Protein AF-A0A4S4L105-F1 (afdb_monomer_lite)

Structure (mmCIF, N/CA/C/O backbone):
data_AF-A0A4S4L105-F1
#
_entry.id   AF-A0A4S4L105-F1
#
loop_
_atom_site.group_PDB
_atom_site.id
_atom_site.type_symbol
_atom_site.label_atom_id
_atom_site.label_alt_id
_atom_site.label_comp_id
_atom_site.label_asym_id
_atom_site.label_entity_id
_atom_site.label_seq_id
_atom_site.pdbx_PDB_ins_code
_atom_site.Cartn_x
_atom_site.Cartn_y
_atom_site.Cartn_z
_atom_site.occupancy
_atom_site.B_iso_or_equiv
_atom_site.auth_seq_id
_atom_site.auth_comp_id
_atom_site.auth_asym_id
_atom_site.auth_atom_id
_atom_site.pdbx_PDB_model_num
ATOM 1 N N . MET A 1 1 ? 52.104 0.522 42.956 1.00 37.75 1 MET A N 1
ATOM 2 C CA . MET A 1 1 ? 53.027 -0.631 42.955 1.00 37.75 1 MET A CA 1
ATOM 3 C C . MET A 1 1 ? 52.250 -1.851 42.496 1.00 37.75 1 MET A C 1
ATOM 5 O O . MET A 1 1 ? 51.261 -2.141 43.147 1.00 37.75 1 MET A O 1
ATOM 9 N N . ALA A 1 2 ? 52.723 -2.479 41.407 1.00 36.81 2 ALA A N 1
ATOM 10 C CA . ALA A 1 2 ? 52.457 -3.850 40.929 1.00 36.81 2 ALA A CA 1
ATOM 11 C C . ALA A 1 2 ? 50.988 -4.228 40.600 1.00 36.81 2 ALA A C 1
ATOM 13 O O . ALA A 1 2 ? 50.087 -3.948 41.369 1.00 36.81 2 ALA A O 1
ATOM 14 N N . SER A 1 3 ? 50.631 -4.897 39.500 1.00 37.09 3 SER A N 1
ATOM 15 C CA . SER A 1 3 ? 51.398 -5.583 38.450 1.00 37.09 3 SER A CA 1
ATOM 16 C C . SER A 1 3 ? 50.416 -6.124 37.390 1.00 37.09 3 SER A C 1
ATOM 18 O O . SER A 1 3 ? 49.418 -6.745 37.740 1.00 37.09 3 SER A O 1
ATOM 20 N N . SER A 1 4 ? 50.725 -5.939 36.105 1.00 41.12 4 SER A N 1
ATOM 21 C CA . SER A 1 4 ? 50.426 -6.904 35.018 1.00 41.12 4 SER A CA 1
ATOM 22 C C . SER A 1 4 ? 51.729 -7.692 34.732 1.00 41.12 4 SER A C 1
ATOM 24 O O . SER A 1 4 ? 52.723 -7.365 35.391 1.00 41.12 4 SER A O 1
ATOM 26 N N . PRO A 1 5 ? 51.859 -8.618 33.746 1.00 53.50 5 PRO A N 1
ATOM 27 C CA . PRO A 1 5 ? 50.916 -9.248 32.795 1.00 53.50 5 PRO A CA 1
ATOM 28 C C . PRO A 1 5 ? 51.135 -10.796 32.687 1.00 53.50 5 PRO A C 1
ATOM 30 O O . PRO A 1 5 ? 51.773 -11.349 33.576 1.00 53.50 5 PRO A O 1
ATOM 33 N N . GLN A 1 6 ? 50.671 -11.443 31.589 1.00 38.59 6 GLN A N 1
ATOM 34 C CA . GLN A 1 6 ? 50.995 -12.792 31.013 1.00 38.59 6 GLN A CA 1
ATOM 35 C C . GLN A 1 6 ? 49.765 -13.729 30.882 1.00 38.59 6 GLN A C 1
ATOM 37 O O . GLN A 1 6 ? 48.937 -13.745 31.778 1.00 38.59 6 GLN A O 1
ATOM 42 N N . THR A 1 7 ? 49.528 -14.563 29.854 1.00 38.88 7 THR A N 1
ATOM 43 C CA . THR A 1 7 ? 50.208 -14.910 28.587 1.00 38.88 7 THR A CA 1
ATOM 44 C C . THR A 1 7 ? 49.230 -15.718 27.698 1.00 38.88 7 THR A C 1
ATOM 46 O O . THR A 1 7 ? 48.293 -16.347 28.178 1.00 38.88 7 THR A O 1
ATOM 49 N N . SER A 1 8 ? 49.476 -15.671 26.388 1.00 37.59 8 SER A N 1
ATOM 50 C CA . SER A 1 8 ? 48.851 -16.361 25.247 1.00 37.59 8 SER A CA 1
ATOM 51 C C . SER A 1 8 ? 48.603 -17.878 25.349 1.00 37.59 8 SER A C 1
ATOM 53 O O . SER A 1 8 ? 49.459 -18.605 25.845 1.00 37.59 8 SER A O 1
ATOM 55 N N . SER A 1 9 ? 47.595 -18.383 24.623 1.00 39.94 9 SER A N 1
ATOM 56 C CA . SER A 1 9 ? 47.766 -19.610 23.825 1.00 39.94 9 SER A CA 1
ATOM 57 C C . SER A 1 9 ? 46.934 -19.576 22.535 1.00 39.94 9 SER A C 1
ATOM 59 O O . SER A 1 9 ? 45.822 -19.057 22.482 1.00 39.94 9 SER A O 1
ATOM 61 N N . ARG A 1 10 ? 47.579 -20.039 21.462 1.00 36.38 10 ARG A N 1
ATOM 62 C CA . ARG A 1 10 ? 47.181 -19.964 20.055 1.00 36.38 10 ARG A CA 1
ATOM 63 C C . ARG A 1 10 ? 46.236 -21.117 19.715 1.00 36.38 10 ARG A C 1
ATOM 65 O O . ARG A 1 10 ? 46.587 -22.260 19.987 1.00 36.38 10 ARG A O 1
ATOM 72 N N . PHE A 1 11 ? 45.142 -20.850 19.004 1.00 36.66 11 PHE A N 1
ATOM 73 C CA . PHE A 1 11 ? 44.472 -21.885 18.214 1.00 36.66 11 PHE A CA 1
ATOM 74 C C . PHE A 1 11 ? 45.042 -21.877 16.793 1.00 36.66 11 PHE A C 1
ATOM 76 O O . PHE A 1 11 ? 44.723 -21.033 15.960 1.00 36.66 11 PHE A O 1
ATOM 83 N N . SER A 1 12 ? 45.961 -22.813 16.571 1.00 40.62 12 SER A N 1
ATOM 84 C CA . SER A 1 12 ? 46.394 -23.290 15.262 1.00 40.62 12 SER A CA 1
ATOM 85 C C . SER A 1 12 ? 45.298 -24.185 14.696 1.00 40.62 12 SER A C 1
ATOM 87 O O . SER A 1 12 ? 44.893 -25.114 15.384 1.00 40.62 12 SER A O 1
ATOM 89 N N . ASN A 1 13 ? 44.867 -23.971 13.454 1.00 37.56 13 ASN A N 1
ATOM 90 C CA . ASN A 1 13 ? 44.394 -25.082 12.637 1.00 37.56 13 ASN A CA 1
ATOM 91 C C . ASN A 1 13 ? 44.899 -24.921 11.207 1.00 37.56 13 ASN A C 1
ATOM 93 O O . ASN A 1 13 ? 44.613 -23.953 10.503 1.00 37.56 13 ASN A O 1
ATOM 97 N N . SER A 1 14 ? 45.742 -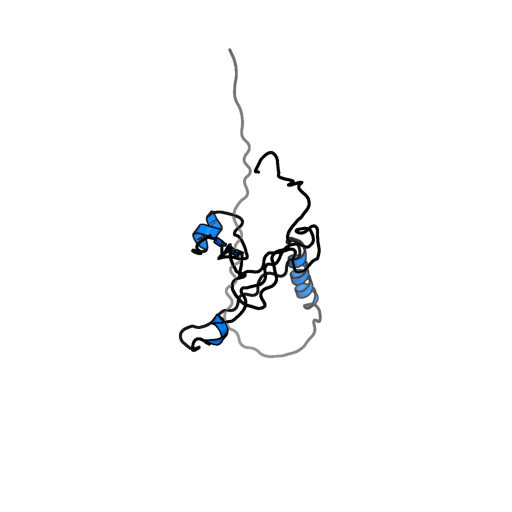25.884 10.857 1.00 37.66 14 SER A N 1
ATOM 98 C CA . SER A 1 14 ? 46.525 -25.988 9.645 1.00 37.66 14 SER A CA 1
ATOM 99 C C . SER A 1 14 ? 45.657 -26.172 8.407 1.00 37.66 14 SER A C 1
ATOM 101 O O . SER A 1 14 ? 44.769 -27.018 8.354 1.00 37.66 14 SER A O 1
ATOM 103 N N . PHE A 1 15 ? 46.020 -25.434 7.364 1.00 37.38 15 PHE A N 1
ATOM 104 C CA . PHE A 1 15 ? 45.753 -25.796 5.982 1.00 37.38 15 PHE A CA 1
ATOM 105 C C . PHE A 1 15 ? 46.482 -27.095 5.614 1.00 37.38 15 PHE A C 1
ATOM 107 O O . PHE A 1 15 ? 47.676 -27.215 5.895 1.00 37.38 15 PHE A O 1
ATOM 114 N N . ARG A 1 16 ? 45.771 -27.985 4.905 1.00 36.78 16 ARG A N 1
ATOM 115 C CA . ARG A 1 16 ? 46.188 -28.842 3.767 1.00 36.78 16 ARG A CA 1
ATOM 116 C C . ARG A 1 16 ? 45.482 -30.198 3.846 1.00 36.78 16 ARG A C 1
ATOM 118 O O . ARG A 1 16 ? 45.832 -31.020 4.681 1.00 36.78 16 ARG A O 1
ATOM 125 N N . ASN A 1 17 ? 44.614 -30.486 2.877 1.00 36.22 17 ASN A N 1
ATOM 126 C CA . ASN A 1 17 ? 44.977 -31.534 1.928 1.00 36.22 17 ASN A CA 1
ATOM 127 C C . ASN A 1 17 ? 44.229 -31.393 0.598 1.00 36.22 17 ASN A C 1
ATOM 129 O O . ASN A 1 17 ? 43.011 -31.254 0.555 1.00 36.22 17 ASN A O 1
ATOM 133 N N . ASN A 1 18 ? 45.018 -31.413 -0.475 1.00 37.72 18 ASN A N 1
ATOM 134 C CA . ASN A 1 18 ? 44.593 -31.480 -1.866 1.00 37.72 18 ASN A CA 1
ATOM 135 C C . ASN A 1 18 ? 43.965 -32.843 -2.169 1.00 37.72 18 ASN A C 1
ATOM 137 O O . ASN A 1 18 ? 44.467 -33.873 -1.726 1.00 37.72 18 ASN A O 1
ATOM 141 N N . SER A 1 19 ? 42.981 -32.865 -3.063 1.00 37.00 19 SER A N 1
ATOM 142 C CA . SER A 1 19 ? 42.716 -34.018 -3.931 1.00 37.00 19 SER A CA 1
ATOM 143 C C . SER A 1 19 ? 42.236 -33.501 -5.285 1.00 37.00 19 SER A C 1
ATOM 145 O O . SER A 1 19 ? 41.045 -33.412 -5.562 1.00 37.00 19 SER A O 1
ATOM 147 N N . PHE A 1 20 ? 43.203 -33.099 -6.111 1.00 34.19 20 PHE A N 1
ATOM 148 C CA . PHE A 1 20 ? 43.012 -32.912 -7.544 1.00 34.19 20 PHE A CA 1
ATOM 149 C C . PHE A 1 20 ? 42.846 -34.293 -8.182 1.00 34.19 20 PHE A C 1
ATOM 151 O O . PHE A 1 20 ? 43.813 -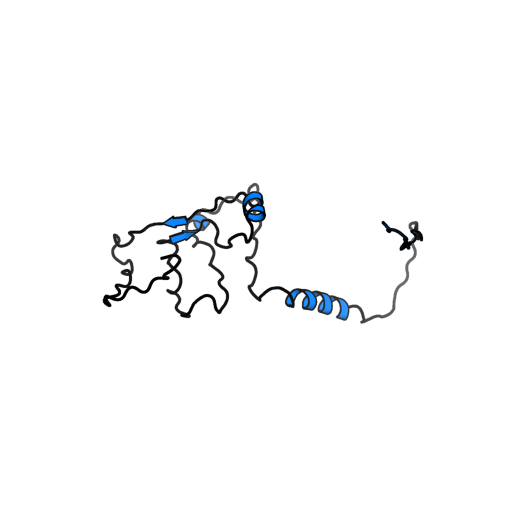35.047 -8.254 1.00 34.19 20 PHE A O 1
ATOM 158 N N . HIS A 1 21 ? 41.649 -34.610 -8.675 1.00 42.75 21 HIS A N 1
ATOM 159 C CA . HIS A 1 21 ? 41.467 -35.698 -9.632 1.00 42.75 21 HIS A CA 1
ATOM 160 C C . HIS A 1 21 ? 41.203 -35.119 -11.020 1.00 42.75 21 HIS A C 1
ATOM 162 O O . HIS A 1 21 ? 40.100 -34.709 -11.366 1.00 42.75 21 HIS A O 1
ATOM 168 N N . ILE A 1 22 ? 42.279 -35.099 -11.802 1.00 37.72 22 ILE A N 1
A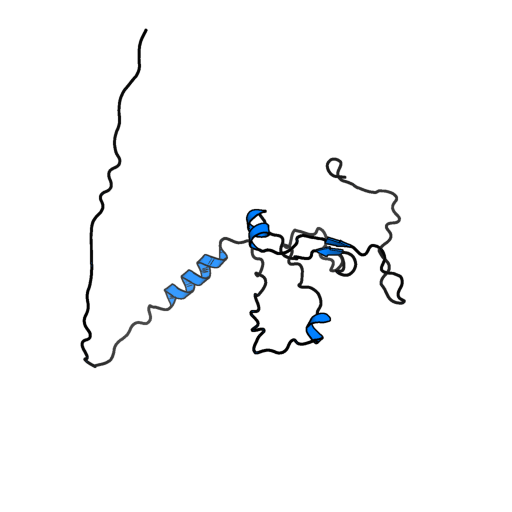TOM 169 C CA . ILE A 1 22 ? 42.271 -35.120 -13.262 1.00 37.72 22 ILE A CA 1
ATOM 170 C C . ILE A 1 22 ? 41.650 -36.450 -13.704 1.00 37.72 22 ILE A C 1
ATOM 172 O O . ILE A 1 22 ? 42.082 -37.503 -13.241 1.00 37.72 22 ILE A O 1
ATOM 176 N N . ASN A 1 23 ? 40.662 -36.416 -14.599 1.00 45.72 23 ASN A N 1
ATOM 177 C CA . ASN A 1 23 ? 40.235 -37.599 -15.343 1.00 45.72 23 ASN A CA 1
ATOM 178 C C . ASN A 1 23 ? 40.005 -37.248 -16.818 1.00 45.72 23 ASN A C 1
ATOM 180 O O . ASN A 1 23 ? 39.252 -36.335 -17.152 1.00 45.72 23 ASN A O 1
ATOM 184 N N . ALA A 1 24 ? 40.736 -37.967 -17.669 1.00 42.75 24 ALA A N 1
ATOM 185 C CA . ALA A 1 24 ? 40.725 -37.923 -19.126 1.00 42.75 24 ALA A CA 1
ATOM 186 C C . ALA A 1 24 ? 39.494 -38.660 -19.707 1.00 42.75 24 ALA A C 1
ATOM 188 O O . ALA A 1 24 ? 38.880 -39.459 -18.997 1.00 42.75 24 ALA A O 1
ATOM 189 N N . PRO A 1 25 ? 39.126 -38.447 -20.987 1.00 41.69 25 PRO A N 1
ATOM 190 C CA . PRO A 1 25 ? 37.979 -39.119 -21.587 1.00 41.69 25 PRO A CA 1
ATOM 191 C C . PRO A 1 25 ? 38.369 -40.518 -22.090 1.00 41.69 25 PRO A C 1
ATOM 193 O O . PRO A 1 25 ? 39.219 -40.659 -22.966 1.00 41.69 25 PRO A O 1
ATOM 196 N N . GLY A 1 26 ? 37.724 -41.553 -21.549 1.00 37.47 26 GLY A N 1
ATOM 197 C CA . GLY A 1 26 ? 37.836 -42.938 -22.005 1.00 37.47 26 GLY A CA 1
ATOM 198 C C . GLY A 1 26 ? 36.455 -43.519 -22.304 1.00 37.47 26 GLY A C 1
ATOM 199 O O . GLY A 1 26 ? 35.620 -43.634 -21.413 1.00 37.47 26 GLY A O 1
ATOM 200 N N . PHE A 1 27 ? 36.220 -43.870 -23.567 1.00 37.88 27 PHE A N 1
ATOM 201 C CA . PHE A 1 27 ? 35.072 -44.652 -24.030 1.00 37.88 27 PHE A CA 1
ATOM 202 C C . PHE A 1 27 ? 35.150 -46.089 -23.492 1.00 37.88 27 PHE A C 1
ATOM 204 O O . PHE A 1 27 ? 36.159 -46.757 -23.696 1.00 37.88 27 PHE A O 1
ATOM 211 N N . SER A 1 28 ? 34.069 -46.605 -22.902 1.00 39.28 28 SER A N 1
ATOM 212 C CA . SER A 1 28 ? 33.610 -47.989 -23.115 1.00 39.28 28 SER A CA 1
ATOM 213 C C . SER A 1 28 ? 32.221 -48.215 -22.508 1.00 39.28 28 SER A C 1
ATOM 215 O O . SER A 1 28 ? 31.839 -47.648 -21.490 1.00 39.28 28 SER A O 1
ATOM 217 N N . SER A 1 29 ? 31.449 -49.017 -23.227 1.00 46.88 29 SER A N 1
ATOM 218 C CA . SER A 1 29 ? 30.042 -49.362 -23.055 1.00 46.88 29 SER A CA 1
ATOM 219 C C . SER A 1 29 ? 29.862 -50.703 -22.339 1.00 46.88 29 SER A C 1
ATOM 221 O O . SER A 1 29 ? 30.468 -51.675 -22.784 1.00 46.88 29 SER A O 1
ATOM 223 N N . THR A 1 30 ? 28.965 -50.808 -21.347 1.00 40.84 30 THR A N 1
ATOM 224 C CA . THR A 1 30 ? 28.003 -51.933 -21.153 1.00 40.84 30 THR A CA 1
ATOM 225 C C . THR A 1 30 ? 27.055 -51.668 -19.959 1.00 40.84 30 THR A C 1
ATOM 227 O O . THR A 1 30 ? 27.418 -50.889 -19.079 1.00 40.84 30 THR A O 1
ATOM 230 N N . PRO A 1 31 ? 25.829 -52.246 -19.926 1.00 47.44 31 PRO A N 1
ATOM 231 C CA . PRO A 1 31 ? 24.748 -51.815 -19.036 1.00 47.44 31 PRO A CA 1
ATOM 232 C C . PRO A 1 31 ? 24.423 -52.783 -17.878 1.00 47.44 31 PRO A C 1
ATOM 234 O O . PRO A 1 31 ? 24.825 -53.943 -17.882 1.00 47.44 31 PRO A O 1
ATOM 237 N N . ALA A 1 32 ? 23.544 -52.281 -16.998 1.00 37.34 32 ALA A N 1
ATOM 238 C CA . ALA A 1 32 ? 22.726 -52.949 -15.975 1.00 37.34 32 ALA A CA 1
ATOM 239 C C . ALA A 1 32 ? 23.313 -53.047 -14.553 1.00 37.34 32 ALA A C 1
ATOM 241 O O . ALA A 1 32 ? 24.292 -53.743 -14.320 1.00 37.34 32 ALA A O 1
ATOM 242 N N . GLN A 1 33 ? 22.626 -52.398 -13.596 1.00 36.41 33 GLN A N 1
ATOM 243 C CA . GLN A 1 33 ? 21.982 -52.984 -12.398 1.00 36.41 33 GLN A CA 1
ATOM 244 C C . GLN A 1 33 ? 21.768 -51.900 -11.303 1.00 36.41 33 GLN A C 1
ATOM 246 O O . GLN A 1 33 ? 22.717 -51.309 -10.810 1.00 36.41 33 GLN A O 1
ATOM 251 N N . VAL A 1 34 ? 20.492 -51.690 -10.937 1.00 36.88 34 VAL A N 1
ATOM 252 C CA . VAL A 1 34 ? 19.937 -51.408 -9.586 1.00 36.88 34 VAL A CA 1
ATOM 253 C C . VAL A 1 34 ? 20.468 -50.215 -8.754 1.00 36.88 34 VAL A C 1
ATOM 255 O O . VAL A 1 34 ? 21.586 -50.237 -8.261 1.00 36.88 34 VAL A O 1
ATOM 258 N N . SER A 1 35 ? 19.594 -49.247 -8.424 1.00 42.03 35 SER A N 1
ATOM 259 C CA . SER A 1 35 ? 19.470 -48.692 -7.049 1.00 42.03 35 SER A CA 1
ATOM 260 C C . SER A 1 35 ? 18.324 -47.672 -6.912 1.00 42.03 35 SER A C 1
ATOM 262 O O . SER A 1 35 ? 18.386 -46.528 -7.348 1.00 42.03 35 SER A O 1
ATOM 264 N N . SER A 1 36 ? 17.256 -48.090 -6.236 1.00 49.00 36 SER A N 1
ATOM 265 C CA . SER A 1 36 ? 16.059 -47.319 -5.878 1.00 49.00 36 SER A CA 1
ATOM 266 C C . SER A 1 36 ? 16.253 -46.472 -4.607 1.00 49.00 36 SER A C 1
ATOM 268 O O . SER A 1 36 ? 15.408 -46.486 -3.715 1.00 49.00 36 SER A O 1
ATOM 270 N N . GLN A 1 37 ? 17.386 -45.774 -4.480 1.00 52.19 37 GLN A N 1
ATOM 271 C CA . GLN A 1 37 ? 17.784 -45.123 -3.217 1.00 52.19 37 GLN A CA 1
ATOM 272 C C . GLN A 1 37 ? 17.972 -43.598 -3.311 1.00 52.19 37 GLN A C 1
ATOM 274 O O . GLN A 1 37 ? 18.223 -42.944 -2.303 1.00 52.19 37 GLN A O 1
ATOM 279 N N . GLN A 1 38 ? 17.783 -43.000 -4.492 1.00 52.91 38 GLN A N 1
ATOM 280 C CA . GLN A 1 38 ? 17.979 -41.559 -4.717 1.00 52.91 38 GLN A CA 1
ATOM 281 C C . GLN A 1 38 ? 16.735 -40.683 -4.483 1.00 52.91 38 GLN A C 1
ATOM 283 O O . GLN A 1 38 ? 16.854 -39.461 -4.484 1.00 52.91 38 GLN A O 1
ATOM 288 N N . GLN A 1 39 ? 15.550 -41.251 -4.232 1.00 54.09 39 GLN A N 1
ATOM 289 C CA . GLN A 1 39 ? 14.332 -40.437 -4.083 1.00 54.09 39 GLN A CA 1
ATOM 290 C C . GLN A 1 39 ? 14.155 -39.774 -2.707 1.00 54.09 39 GLN A C 1
ATOM 292 O O . GLN A 1 39 ? 13.454 -38.773 -2.628 1.00 54.09 39 GLN A O 1
ATOM 297 N N . ILE A 1 40 ? 14.797 -40.258 -1.636 1.00 57.19 40 ILE A N 1
ATOM 298 C CA . ILE A 1 40 ? 14.578 -39.731 -0.270 1.00 57.19 40 ILE A CA 1
ATOM 299 C C . ILE A 1 40 ? 15.333 -38.404 -0.027 1.00 57.19 40 ILE A C 1
ATOM 301 O O . ILE A 1 40 ? 14.878 -37.559 0.746 1.00 57.19 40 ILE A O 1
ATOM 305 N N . GLY A 1 41 ? 16.438 -38.162 -0.745 1.00 58.62 41 GLY A N 1
ATOM 306 C CA . GLY A 1 41 ? 17.206 -36.912 -0.641 1.00 58.62 41 GLY A CA 1
ATOM 307 C C . GLY A 1 41 ? 16.422 -35.684 -1.117 1.00 58.62 41 GLY A C 1
ATOM 308 O O . GLY A 1 41 ? 16.402 -34.662 -0.438 1.00 58.62 41 GLY A O 1
ATOM 309 N N . ALA A 1 42 ? 15.681 -35.817 -2.222 1.00 60.47 42 ALA A N 1
ATOM 310 C CA . ALA A 1 42 ? 14.909 -34.717 -2.804 1.00 60.47 42 ALA A CA 1
ATOM 311 C C . ALA A 1 42 ? 13.740 -34.248 -1.914 1.00 60.47 42 ALA A C 1
ATOM 313 O O . ALA A 1 42 ? 13.379 -33.074 -1.932 1.00 60.47 42 ALA A O 1
ATOM 314 N N . VAL A 1 43 ? 13.165 -35.142 -1.100 1.00 63.66 43 VAL A N 1
ATOM 315 C CA . VAL A 1 43 ? 12.050 -34.794 -0.198 1.00 63.66 43 VAL A CA 1
ATOM 316 C C . VAL A 1 43 ? 12.547 -34.061 1.055 1.00 63.66 43 VAL A C 1
ATOM 318 O O . VAL A 1 43 ? 11.822 -33.253 1.634 1.00 63.66 43 VAL A O 1
ATOM 321 N N . THR A 1 44 ? 13.802 -34.300 1.451 1.00 60.56 44 THR A N 1
ATOM 322 C CA . THR A 1 44 ? 14.428 -33.657 2.618 1.00 60.56 44 THR A CA 1
ATOM 323 C C . THR A 1 44 ? 14.755 -32.185 2.343 1.00 60.56 44 THR A C 1
ATOM 325 O O . THR A 1 44 ? 14.464 -31.331 3.181 1.00 60.56 44 THR A O 1
ATOM 328 N N . ASP A 1 45 ? 15.252 -31.858 1.144 1.00 60.66 45 ASP A N 1
ATOM 329 C CA . ASP A 1 45 ? 15.473 -30.462 0.725 1.00 60.66 45 ASP A CA 1
ATOM 330 C C . ASP A 1 45 ? 14.161 -29.669 0.599 1.00 60.66 45 ASP A C 1
ATOM 332 O O . ASP A 1 45 ? 14.111 -28.472 0.893 1.00 60.66 45 ASP A O 1
ATOM 336 N N . GLN A 1 46 ? 13.062 -30.338 0.234 1.00 58.69 46 GLN A N 1
ATOM 337 C CA . GLN A 1 46 ? 11.743 -29.708 0.168 1.00 58.69 46 GLN A CA 1
ATOM 338 C C . GLN A 1 46 ? 11.191 -29.354 1.561 1.00 58.69 46 GLN A C 1
ATOM 340 O O . GLN A 1 46 ? 10.504 -28.343 1.708 1.00 58.69 46 GLN A O 1
ATOM 345 N N . PHE A 1 47 ? 11.509 -30.139 2.596 1.00 61.50 47 PHE A N 1
ATOM 346 C CA . PHE A 1 47 ? 11.042 -29.882 3.964 1.00 61.50 47 PHE A CA 1
ATOM 347 C C . PHE A 1 47 ? 11.875 -28.828 4.712 1.00 61.50 47 PHE A C 1
ATOM 349 O O . PHE A 1 47 ? 11.336 -28.119 5.563 1.00 61.50 47 PHE A O 1
ATOM 356 N N . GLY A 1 48 ? 13.157 -28.656 4.368 1.00 60.81 48 GLY A N 1
ATOM 357 C CA . GLY A 1 48 ? 14.029 -27.642 4.977 1.00 60.81 48 GLY A CA 1
ATOM 358 C C . GLY A 1 48 ? 13.597 -26.191 4.710 1.00 60.81 48 GLY A C 1
ATOM 359 O O . GLY A 1 48 ? 13.833 -25.315 5.541 1.00 60.81 48 GLY A O 1
ATOM 360 N N . GLN A 1 49 ? 12.903 -25.927 3.597 1.00 57.75 49 GLN A N 1
ATOM 361 C CA . GLN A 1 49 ? 12.394 -24.587 3.266 1.00 57.75 49 GLN A CA 1
ATOM 362 C C . GLN A 1 49 ? 11.102 -24.192 3.995 1.00 57.75 49 GLN A C 1
ATOM 364 O O . GLN A 1 49 ? 10.740 -23.017 3.999 1.00 57.75 49 GLN A O 1
ATOM 369 N N . ILE A 1 50 ? 10.407 -25.132 4.637 1.00 58.12 50 ILE A N 1
ATOM 370 C CA . ILE A 1 50 ? 9.106 -24.867 5.277 1.00 58.12 50 ILE A CA 1
ATOM 371 C C . ILE A 1 50 ? 9.283 -24.326 6.716 1.00 58.12 50 ILE A C 1
ATOM 373 O O . ILE A 1 50 ? 8.336 -23.828 7.320 1.00 58.12 50 ILE A O 1
ATOM 377 N N . GLY A 1 51 ? 10.501 -24.366 7.273 1.00 54.00 51 GLY A N 1
ATOM 378 C CA . GLY A 1 51 ? 10.743 -24.173 8.709 1.00 54.00 51 GLY A CA 1
ATOM 379 C C . GLY A 1 51 ? 11.169 -22.784 9.209 1.00 54.00 51 GLY A C 1
ATOM 380 O O . GLY A 1 51 ? 11.301 -22.633 10.420 1.00 54.00 51 GLY A O 1
ATOM 381 N N . LEU A 1 52 ? 11.412 -21.777 8.356 1.00 55.34 52 LEU A N 1
ATOM 382 C CA . LEU A 1 52 ? 12.041 -20.508 8.798 1.00 55.34 52 LEU A CA 1
ATOM 383 C C . LEU A 1 52 ? 11.398 -19.206 8.285 1.00 55.34 52 LEU A C 1
ATOM 385 O O . LEU A 1 52 ? 11.954 -18.126 8.476 1.00 55.34 52 LEU A O 1
ATOM 389 N N . GLY A 1 53 ? 10.203 -19.263 7.701 1.00 52.97 53 GLY A N 1
ATOM 390 C CA . GLY A 1 53 ? 9.452 -18.067 7.321 1.00 52.97 53 GLY A CA 1
ATOM 391 C C . GLY A 1 53 ? 7.980 -18.256 7.631 1.00 52.97 53 GLY A C 1
ATOM 392 O O . GLY A 1 53 ? 7.373 -19.204 7.145 1.00 52.97 53 GLY A O 1
ATOM 393 N N . ALA A 1 54 ? 7.411 -17.373 8.450 1.00 50.72 54 ALA A N 1
ATOM 394 C CA . ALA A 1 54 ? 5.972 -17.291 8.672 1.00 50.72 54 ALA A CA 1
ATOM 395 C C . ALA A 1 54 ? 5.226 -17.454 7.334 1.00 50.72 54 ALA A C 1
ATOM 397 O O . ALA A 1 54 ? 5.494 -16.710 6.391 1.00 50.72 54 ALA A O 1
ATOM 398 N N . GLY A 1 55 ? 4.355 -18.465 7.256 1.00 53.88 55 GLY A N 1
ATOM 399 C CA . GLY A 1 55 ? 3.776 -19.031 6.033 1.00 53.88 55 GLY A CA 1
ATOM 400 C C . GLY A 1 55 ? 2.893 -18.089 5.214 1.00 53.88 55 GLY A C 1
ATOM 401 O O . GLY A 1 55 ? 1.690 -18.296 5.099 1.00 53.88 55 GLY A O 1
ATOM 402 N N . GLN A 1 56 ? 3.496 -17.075 4.607 1.00 60.03 56 GLN A N 1
ATOM 403 C CA . GLN A 1 56 ? 2.894 -16.248 3.575 1.00 60.03 56 GLN A CA 1
ATOM 404 C C . GLN A 1 56 ? 3.472 -16.676 2.229 1.00 60.03 56 GLN A C 1
ATOM 406 O O . GLN A 1 56 ? 4.687 -16.656 2.027 1.00 60.03 56 GLN A O 1
ATOM 411 N N . LYS A 1 57 ? 2.598 -17.091 1.305 1.00 62.22 57 LYS A N 1
ATOM 412 C CA . LYS A 1 57 ? 2.989 -17.409 -0.071 1.00 62.22 57 LYS A CA 1
ATOM 413 C C . LYS A 1 57 ? 3.653 -16.159 -0.671 1.00 62.22 57 LYS A C 1
ATOM 415 O O . LYS A 1 57 ? 2.985 -15.126 -0.741 1.00 62.22 57 LYS A O 1
ATOM 420 N N . PRO A 1 58 ? 4.931 -16.217 -1.088 1.00 67.56 58 PRO A N 1
ATOM 421 C CA . PRO A 1 58 ? 5.589 -15.059 -1.674 1.00 67.56 58 PRO A CA 1
ATOM 422 C C . PRO A 1 58 ? 4.846 -14.627 -2.942 1.00 67.56 58 PRO A C 1
ATOM 424 O O . PRO A 1 58 ? 4.285 -15.461 -3.661 1.00 67.56 58 PRO A O 1
ATOM 427 N N . PHE A 1 59 ? 4.839 -13.320 -3.218 1.00 78.56 59 PHE A N 1
ATOM 428 C CA . PHE A 1 59 ? 4.335 -12.804 -4.488 1.00 78.56 59 PHE A CA 1
ATOM 429 C C . PHE A 1 59 ? 5.053 -13.507 -5.645 1.00 78.56 59 PHE A C 1
ATOM 431 O O . PHE A 1 59 ? 6.282 -13.593 -5.663 1.00 78.56 59 PHE A O 1
ATOM 438 N N . ALA A 1 60 ? 4.283 -14.032 -6.599 1.00 84.38 60 ALA A N 1
ATOM 439 C CA . ALA A 1 60 ? 4.851 -14.655 -7.785 1.00 84.38 60 ALA A CA 1
ATOM 440 C C . ALA A 1 60 ? 5.477 -13.572 -8.674 1.00 84.38 60 ALA A C 1
ATOM 442 O O . ALA A 1 60 ? 4.824 -12.582 -9.007 1.00 84.38 60 ALA A O 1
ATOM 443 N N . LEU A 1 61 ? 6.741 -13.763 -9.050 1.00 87.56 61 LEU A N 1
ATOM 444 C CA . LEU A 1 61 ? 7.429 -12.881 -9.985 1.00 87.56 61 LEU A CA 1
ATOM 445 C C . LEU A 1 61 ? 7.151 -13.345 -11.413 1.00 87.56 61 LEU A C 1
ATOM 447 O O . LEU A 1 61 ? 7.526 -14.451 -11.798 1.00 87.56 61 LEU A O 1
ATOM 451 N N . TYR A 1 62 ? 6.524 -12.475 -12.198 1.00 88.00 62 TYR A N 1
ATOM 452 C CA . TYR A 1 62 ? 6.326 -12.683 -13.627 1.00 88.00 62 TYR A CA 1
ATOM 453 C C . TYR A 1 62 ? 7.386 -11.893 -14.386 1.00 88.00 62 TYR A C 1
ATOM 455 O O . TYR A 1 62 ? 7.461 -10.670 -14.276 1.00 88.00 62 TYR A O 1
ATOM 463 N N . THR A 1 63 ? 8.234 -12.601 -15.128 1.00 90.56 63 THR A N 1
ATOM 464 C CA . THR A 1 63 ? 9.240 -11.972 -15.987 1.00 90.56 63 THR A CA 1
ATOM 465 C C . THR A 1 63 ? 8.669 -11.824 -17.391 1.00 90.56 63 THR A C 1
ATOM 467 O O . THR A 1 63 ? 8.148 -12.782 -17.957 1.00 90.56 63 THR A O 1
ATOM 470 N N . THR A 1 64 ? 8.750 -10.615 -17.945 1.00 88.75 64 THR A N 1
ATOM 471 C CA . THR A 1 64 ? 8.229 -10.291 -19.279 1.00 88.75 64 THR A CA 1
ATOM 472 C C . THR A 1 64 ? 9.342 -9.696 -20.125 1.00 88.75 64 THR A C 1
ATOM 474 O O . THR A 1 64 ? 10.090 -8.831 -19.668 1.00 88.75 64 THR A O 1
ATOM 477 N N . ASN A 1 65 ? 9.446 -10.149 -21.374 1.00 92.19 65 ASN A N 1
ATOM 478 C CA . ASN A 1 65 ? 10.389 -9.608 -22.344 1.00 92.19 65 ASN A CA 1
ATOM 479 C C . ASN A 1 65 ? 9.739 -8.459 -23.133 1.00 92.19 65 ASN A C 1
ATOM 481 O O . ASN A 1 65 ? 8.875 -8.690 -23.975 1.00 92.19 65 ASN A O 1
ATOM 485 N N . LEU A 1 66 ? 10.205 -7.232 -22.891 1.00 89.56 66 LEU A N 1
ATOM 486 C CA . LEU A 1 66 ? 9.665 -6.014 -23.508 1.00 89.56 66 LEU A CA 1
ATOM 487 C C . LEU A 1 66 ? 10.007 -5.851 -25.003 1.00 89.56 66 LEU A C 1
ATOM 489 O O . LEU A 1 66 ? 9.414 -5.007 -25.664 1.00 89.56 66 LEU A O 1
ATOM 493 N N . LEU A 1 67 ? 10.962 -6.621 -25.542 1.00 93.44 67 LEU A N 1
ATOM 494 C CA . LEU A 1 67 ? 11.372 -6.543 -26.953 1.00 93.44 67 LEU A CA 1
ATOM 495 C C . LEU A 1 67 ? 10.532 -7.440 -27.867 1.00 93.44 67 LEU A C 1
ATOM 497 O O . LEU A 1 67 ? 10.427 -7.176 -29.060 1.00 93.44 67 LEU A O 1
ATOM 501 N N . THR A 1 68 ? 9.985 -8.529 -27.323 1.00 91.81 68 THR A N 1
ATOM 502 C CA . THR A 1 68 ? 9.307 -9.579 -28.109 1.00 91.81 68 THR A CA 1
ATOM 503 C C . THR A 1 68 ? 7.810 -9.655 -27.843 1.00 91.81 68 THR A C 1
ATOM 505 O O . THR A 1 68 ? 7.077 -10.162 -28.688 1.00 91.81 68 THR A O 1
ATOM 508 N N . ALA A 1 69 ? 7.345 -9.137 -26.705 1.00 86.56 69 ALA A N 1
ATOM 509 C CA . ALA A 1 69 ? 5.932 -9.091 -26.367 1.00 86.56 69 ALA A CA 1
ATOM 510 C C . ALA A 1 69 ? 5.397 -7.656 -26.525 1.00 86.56 69 ALA A C 1
ATOM 512 O O . ALA A 1 69 ? 5.873 -6.760 -25.821 1.00 86.56 69 ALA A O 1
ATOM 513 N N . PRO A 1 70 ? 4.415 -7.408 -27.415 1.00 88.38 70 PRO A N 1
ATOM 514 C CA . PRO A 1 70 ? 3.734 -6.120 -27.449 1.00 88.38 70 PRO A CA 1
ATOM 515 C C . PRO A 1 70 ? 3.003 -5.878 -26.114 1.00 88.38 70 PRO A C 1
ATOM 517 O O . PRO A 1 70 ? 2.468 -6.827 -25.533 1.00 88.38 70 PRO A O 1
ATOM 520 N N . PRO A 1 71 ? 2.965 -4.632 -25.608 1.00 88.62 71 PRO A N 1
ATOM 521 C CA . PRO A 1 71 ? 2.269 -4.321 -24.366 1.00 88.62 71 PRO A CA 1
ATOM 522 C C . PRO A 1 71 ? 0.761 -4.540 -24.532 1.00 88.62 71 PRO A C 1
ATOM 524 O O . PRO A 1 71 ? 0.145 -3.988 -25.444 1.00 88.62 71 PRO A O 1
ATOM 527 N N . ASP A 1 72 ? 0.160 -5.329 -23.640 1.00 89.31 72 ASP A N 1
ATOM 528 C CA . ASP A 1 72 ? -1.291 -5.517 -23.607 1.00 89.31 72 ASP A CA 1
ATOM 529 C C . ASP A 1 72 ? -1.959 -4.311 -22.914 1.00 89.31 72 ASP A C 1
ATOM 531 O O . ASP A 1 72 ? -1.751 -4.103 -21.713 1.00 89.31 72 ASP A O 1
ATOM 535 N N . PRO A 1 73 ? -2.787 -3.516 -23.621 1.00 90.44 73 PRO A N 1
ATOM 536 C CA . PRO A 1 73 ? -3.463 -2.362 -23.030 1.00 90.44 73 PRO A CA 1
ATOM 537 C C . PRO A 1 73 ? -4.451 -2.747 -21.921 1.00 90.44 73 PRO A C 1
ATOM 539 O O . PRO A 1 73 ? -4.788 -1.914 -21.080 1.00 90.44 73 PRO A O 1
ATOM 542 N N . ARG A 1 74 ? -4.908 -4.004 -21.869 1.00 92.38 74 ARG A N 1
ATOM 543 C CA . ARG A 1 74 ? -5.856 -4.473 -20.848 1.00 92.38 74 ARG A CA 1
ATOM 544 C C . ARG A 1 74 ? -5.246 -4.487 -19.448 1.00 92.38 74 ARG A C 1
ATOM 546 O O . ARG A 1 74 ? -5.984 -4.374 -18.473 1.00 92.38 74 ARG A O 1
ATOM 553 N N . VAL A 1 75 ? -3.917 -4.568 -19.345 1.00 88.94 75 VAL A N 1
ATOM 554 C CA . VAL A 1 75 ? -3.186 -4.564 -18.068 1.00 88.94 75 VAL A CA 1
ATOM 555 C C . VAL A 1 75 ? -3.363 -3.241 -17.319 1.00 88.94 75 VAL A C 1
ATOM 557 O O . VAL A 1 75 ? -3.339 -3.236 -16.095 1.00 88.94 75 VAL A O 1
ATOM 560 N N . LEU A 1 76 ? -3.622 -2.131 -18.019 1.00 88.50 76 LEU A N 1
ATOM 561 C CA . LEU A 1 76 ? -3.871 -0.832 -17.382 1.00 88.50 76 LEU A CA 1
ATOM 562 C C . LEU A 1 76 ? -5.144 -0.823 -16.522 1.00 88.50 76 LEU A C 1
ATOM 564 O O . LEU A 1 76 ? -5.233 -0.079 -15.550 1.00 88.50 76 LEU A O 1
ATOM 568 N N . HIS A 1 77 ? -6.125 -1.651 -16.880 1.00 89.88 77 HIS A N 1
ATOM 569 C CA . HIS A 1 77 ? -7.376 -1.804 -16.139 1.00 89.88 77 HIS A CA 1
ATOM 570 C C . HIS A 1 77 ? -7.325 -2.947 -15.121 1.00 89.88 77 HIS A C 1
ATOM 572 O O . HIS A 1 77 ? -8.325 -3.212 -14.453 1.00 89.88 77 HIS A O 1
ATOM 578 N N . ALA A 1 78 ? -6.192 -3.648 -15.016 1.00 89.12 78 ALA A N 1
ATOM 579 C CA . ALA A 1 78 ? -6.031 -4.673 -14.004 1.00 89.12 78 ALA A CA 1
ATOM 580 C C . ALA A 1 78 ? -6.055 -4.023 -12.611 1.00 89.12 78 ALA A C 1
ATOM 582 O O . ALA A 1 78 ? -5.487 -2.942 -12.423 1.00 89.12 78 ALA A O 1
ATOM 583 N N . PRO A 1 79 ? -6.698 -4.665 -11.622 1.00 86.75 79 PRO A N 1
ATOM 584 C CA . PRO A 1 79 ? -6.632 -4.183 -10.255 1.00 86.75 79 PRO A CA 1
ATOM 585 C C . PRO A 1 79 ? -5.177 -4.207 -9.765 1.00 86.75 79 PRO A C 1
ATOM 587 O O . PRO A 1 79 ? -4.375 -5.032 -10.226 1.00 86.75 79 PRO A O 1
ATOM 590 N N . PRO A 1 80 ? -4.822 -3.331 -8.814 1.00 87.38 80 PRO A N 1
ATOM 591 C CA . PRO A 1 80 ? -3.501 -3.364 -8.210 1.00 87.38 80 PRO A CA 1
ATOM 592 C C . PRO A 1 80 ? -3.250 -4.725 -7.532 1.00 87.38 80 PRO A C 1
ATOM 594 O O . PRO A 1 80 ? -4.201 -5.405 -7.133 1.00 87.38 80 PRO A O 1
ATOM 597 N N . PRO A 1 81 ? -1.979 -5.139 -7.375 1.00 88.25 81 PRO A N 1
ATOM 598 C CA . PRO A 1 81 ? -1.639 -6.393 -6.708 1.00 88.25 81 PRO A CA 1
ATOM 599 C C . PRO A 1 81 ? -2.262 -6.495 -5.309 1.00 88.25 81 PRO A C 1
ATOM 601 O O . PRO A 1 81 ? -2.267 -5.523 -4.560 1.00 88.25 81 PRO A O 1
ATOM 604 N N . GLU A 1 82 ? -2.744 -7.676 -4.926 1.00 86.50 82 GLU A N 1
ATOM 605 C CA . GLU A 1 82 ? -3.391 -7.880 -3.622 1.00 86.50 82 GLU A CA 1
ATOM 606 C C . GLU A 1 82 ? -2.423 -7.652 -2.446 1.00 86.50 82 GLU A C 1
ATOM 608 O O . GLU A 1 82 ? -1.257 -8.045 -2.501 1.00 86.50 82 GLU A O 1
ATOM 613 N N . ILE A 1 83 ? -2.906 -7.063 -1.352 1.00 88.00 83 ILE A N 1
ATOM 614 C CA . ILE A 1 83 ? -2.125 -6.881 -0.123 1.00 88.00 83 ILE A CA 1
ATOM 615 C C . ILE A 1 83 ? -2.220 -8.164 0.713 1.00 88.00 83 ILE A C 1
ATOM 617 O O . ILE A 1 83 ? -3.294 -8.558 1.160 1.00 88.00 83 ILE A O 1
ATOM 621 N N . ARG A 1 84 ? -1.083 -8.837 0.928 1.00 85.75 84 ARG A N 1
ATOM 622 C CA . ARG A 1 84 ? -0.997 -10.088 1.700 1.00 85.75 84 ARG A CA 1
ATOM 623 C C . ARG A 1 84 ? -0.622 -9.795 3.150 1.00 85.75 84 ARG A C 1
ATOM 625 O O . ARG A 1 84 ? 0.555 -9.642 3.468 1.00 85.75 84 ARG A O 1
ATOM 632 N N . LEU A 1 85 ? -1.628 -9.711 4.017 1.00 84.50 85 LEU A N 1
ATOM 633 C CA . LEU A 1 85 ? -1.442 -9.532 5.457 1.00 84.50 85 LEU A CA 1
ATOM 634 C C . LEU A 1 85 ? -1.421 -10.887 6.190 1.00 84.50 85 LEU A C 1
ATOM 636 O O . LEU A 1 85 ? -2.113 -11.820 5.776 1.00 84.50 85 LEU A O 1
ATOM 640 N N . PRO A 1 86 ? -0.659 -11.021 7.291 1.00 84.31 86 PRO A N 1
ATOM 641 C CA . PRO A 1 86 ? -0.737 -12.202 8.141 1.00 84.31 86 PRO A CA 1
ATOM 642 C C . PRO A 1 86 ? -2.110 -12.306 8.824 1.00 84.31 86 PRO A C 1
ATOM 644 O O . PRO A 1 86 ? -2.796 -11.306 9.027 1.00 84.31 86 PRO A O 1
ATOM 647 N N . LEU A 1 87 ? -2.503 -13.528 9.206 1.00 79.25 87 LEU A N 1
ATOM 648 C CA . LEU A 1 87 ? -3.857 -13.841 9.694 1.00 79.25 87 LEU A CA 1
ATOM 649 C C . LEU A 1 87 ? -4.278 -13.033 10.939 1.00 79.25 87 LEU A C 1
ATOM 651 O O . LEU A 1 87 ? -5.461 -12.851 11.188 1.00 79.25 87 LEU A O 1
ATOM 655 N N . ASN A 1 88 ? -3.315 -12.536 11.709 1.00 85.88 88 ASN A N 1
ATOM 656 C CA . ASN A 1 88 ? -3.510 -11.755 12.929 1.00 85.88 88 ASN A CA 1
ATOM 657 C C . ASN A 1 88 ? -3.302 -10.240 12.742 1.00 85.88 88 ASN A C 1
ATOM 659 O O . ASN A 1 88 ? -3.214 -9.519 13.732 1.00 85.88 88 ASN A O 1
ATOM 663 N N . ALA A 1 89 ? -3.178 -9.749 11.505 1.00 86.88 89 ALA A N 1
ATOM 664 C CA . ALA A 1 89 ? -2.980 -8.322 11.242 1.00 86.88 89 ALA A CA 1
ATOM 665 C C . ALA A 1 89 ? -4.249 -7.483 11.436 1.00 86.88 89 ALA A C 1
ATOM 667 O O . ALA A 1 89 ? -4.153 -6.289 11.702 1.00 86.88 89 ALA A O 1
ATOM 668 N N . SER A 1 90 ? -5.426 -8.093 11.289 1.00 88.81 90 SER A N 1
ATOM 669 C CA . SER A 1 90 ? -6.716 -7.425 11.446 1.00 88.81 90 SER A CA 1
ATOM 670 C C . SER A 1 90 ? -7.510 -8.058 12.583 1.00 88.81 90 SER A C 1
ATOM 672 O O . SER A 1 90 ? -7.500 -9.274 12.760 1.00 88.81 90 SER A O 1
ATOM 674 N N . ILE A 1 91 ? -8.232 -7.222 13.330 1.00 90.44 91 ILE A N 1
ATOM 675 C CA . ILE A 1 91 ? -9.180 -7.657 14.366 1.00 90.44 91 ILE A CA 1
ATOM 676 C C . ILE A 1 91 ? -10.429 -8.280 13.719 1.00 90.44 91 ILE A C 1
ATOM 678 O O . ILE A 1 91 ? -11.045 -9.178 14.287 1.00 90.44 91 ILE A O 1
ATOM 682 N N . SER A 1 92 ? -10.795 -7.813 12.521 1.00 87.06 92 SER A N 1
ATOM 683 C CA . SER A 1 92 ? -11.952 -8.286 11.760 1.00 87.06 92 SER A CA 1
ATOM 684 C C . SER A 1 92 ? -11.514 -9.012 10.492 1.00 87.06 92 SER A C 1
ATOM 686 O O . SER A 1 92 ? -10.630 -8.550 9.772 1.00 87.06 92 SER A O 1
ATOM 688 N N . THR A 1 93 ? -12.172 -10.121 10.170 1.00 84.19 93 THR A N 1
ATOM 689 C CA . THR A 1 93 ? -11.978 -10.863 8.913 1.00 84.19 93 THR A CA 1
ATOM 690 C C . THR A 1 93 ? -12.793 -10.291 7.748 1.00 84.19 93 THR A C 1
ATOM 692 O O . THR A 1 93 ? -12.877 -10.910 6.688 1.00 84.19 93 THR A O 1
ATOM 695 N N . SER A 1 94 ? -13.418 -9.124 7.937 1.00 85.75 94 SER A N 1
ATOM 696 C CA . SER A 1 94 ? -14.207 -8.446 6.909 1.00 85.75 94 SER A CA 1
ATOM 697 C C . SER A 1 94 ? -13.363 -8.120 5.668 1.00 85.75 94 SER A C 1
ATOM 699 O O . SER A 1 94 ? -12.230 -7.655 5.810 1.00 85.75 94 SER A O 1
ATOM 701 N N . PRO A 1 95 ? -13.915 -8.260 4.448 1.00 82.94 95 PR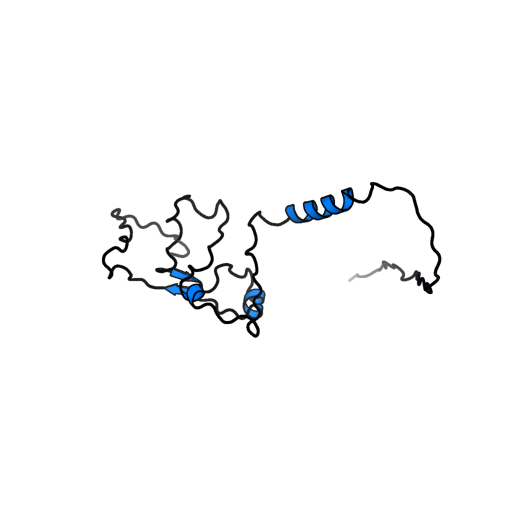O A N 1
ATOM 702 C CA . PRO A 1 95 ? -13.242 -7.804 3.231 1.00 82.94 95 PRO A CA 1
ATOM 703 C C . PRO A 1 95 ? -13.047 -6.278 3.197 1.00 82.94 95 PRO A C 1
ATOM 705 O O . PRO A 1 95 ? -12.167 -5.799 2.493 1.00 82.94 95 PRO A O 1
ATOM 708 N N . PHE A 1 96 ? -13.826 -5.525 3.983 1.00 85.06 96 PHE A N 1
ATOM 709 C CA . PHE A 1 96 ? -13.709 -4.070 4.142 1.00 85.06 96 PHE A CA 1
ATOM 710 C C . PHE A 1 96 ? -12.733 -3.663 5.256 1.00 85.06 96 PHE A C 1
ATOM 712 O O . PHE A 1 96 ? -12.687 -2.499 5.634 1.00 85.06 96 PHE A O 1
ATOM 719 N N . ALA A 1 97 ? -11.996 -4.614 5.844 1.00 87.44 97 ALA A N 1
ATOM 720 C CA . ALA A 1 97 ? -11.019 -4.307 6.889 1.00 87.44 97 ALA A CA 1
ATOM 721 C C . ALA A 1 97 ? -9.810 -3.519 6.357 1.00 87.44 97 ALA A C 1
ATOM 723 O O . ALA A 1 97 ? -9.145 -2.832 7.128 1.00 87.44 97 ALA A O 1
ATOM 724 N N . ASN A 1 98 ? -9.518 -3.632 5.059 1.00 88.12 98 ASN A N 1
ATOM 725 C CA . ASN A 1 98 ? -8.522 -2.818 4.379 1.00 88.12 98 ASN A CA 1
ATOM 726 C C . ASN A 1 98 ? -9.219 -1.835 3.436 1.00 88.12 98 ASN A C 1
ATOM 728 O O . ASN A 1 98 ? -10.251 -2.162 2.851 1.00 88.12 98 ASN A O 1
ATOM 732 N N . GLU A 1 99 ? -8.624 -0.659 3.269 1.00 84.81 99 GLU A N 1
ATOM 733 C CA . GLU A 1 99 ? -9.173 0.383 2.406 1.00 84.81 99 GLU A CA 1
ATOM 734 C C . GLU A 1 99 ? -9.194 -0.044 0.932 1.00 84.81 99 GLU A C 1
ATOM 736 O O . GLU A 1 99 ? -8.320 -0.783 0.460 1.00 84.81 99 GLU A O 1
ATOM 741 N N . ASP A 1 100 ? -10.191 0.449 0.191 1.00 86.19 100 ASP A N 1
ATOM 742 C CA . ASP A 1 100 ? -10.234 0.298 -1.264 1.00 86.19 100 ASP A CA 1
ATOM 743 C C . ASP A 1 100 ? -9.027 1.048 -1.868 1.00 86.19 100 ASP A C 1
ATOM 745 O O . ASP A 1 100 ? -8.805 2.221 -1.534 1.00 86.19 100 ASP A O 1
ATOM 749 N N . PRO A 1 101 ? -8.253 0.416 -2.776 1.00 87.81 101 PRO A N 1
ATOM 750 C CA . PRO A 1 101 ? -7.111 1.046 -3.435 1.00 87.81 101 PRO A CA 1
ATOM 751 C C . PRO A 1 101 ? -7.412 2.401 -4.085 1.00 87.81 101 PRO A C 1
ATOM 753 O O . PRO A 1 101 ? -6.505 3.199 -4.306 1.00 87.81 101 PRO A O 1
ATOM 756 N N . LEU A 1 102 ? -8.670 2.688 -4.405 1.00 84.38 102 LEU A N 1
ATOM 757 C CA . LEU A 1 102 ? -9.081 3.968 -4.968 1.00 84.38 102 LEU A CA 1
ATOM 758 C C . LEU A 1 102 ? -9.129 5.108 -3.939 1.00 84.38 102 LEU A C 1
ATOM 760 O O . LEU 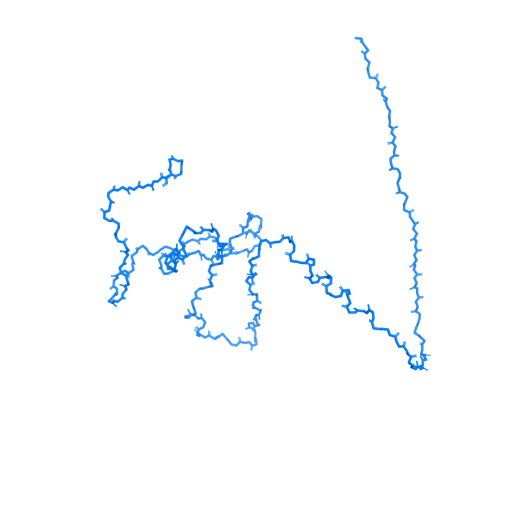A 1 102 ? -9.052 6.258 -4.354 1.00 84.38 102 LEU A O 1
ATOM 764 N N . TYR A 1 103 ? -9.230 4.829 -2.635 1.00 87.94 103 TYR A N 1
ATOM 765 C CA . TYR A 1 103 ? -9.096 5.844 -1.575 1.00 87.94 103 TYR A CA 1
ATOM 766 C C . TYR A 1 103 ? -7.642 6.047 -1.176 1.00 87.94 103 TYR A C 1
ATOM 768 O O . TYR A 1 103 ? -7.160 7.177 -1.069 1.00 87.94 103 TYR A O 1
ATOM 776 N N . GLN A 1 104 ? -6.949 4.936 -0.947 1.00 90.38 104 GLN A N 1
ATOM 777 C CA . GLN A 1 104 ? -5.587 4.937 -0.458 1.00 90.38 104 GLN A CA 1
ATOM 778 C C . GLN A 1 104 ? -4.852 3.711 -0.982 1.00 90.38 104 GLN A C 1
ATOM 780 O O . GLN A 1 104 ? -5.266 2.578 -0.753 1.00 90.38 104 GLN A O 1
ATOM 785 N N . HIS A 1 105 ? -3.705 3.928 -1.619 1.00 90.56 105 HIS A N 1
ATOM 786 C CA . HIS A 1 105 ? -2.788 2.837 -1.932 1.00 90.56 105 HIS A CA 1
ATOM 787 C C . HIS A 1 105 ? -1.334 3.293 -1.896 1.00 90.56 105 HIS A C 1
ATOM 789 O O . HIS A 1 105 ? -0.985 4.413 -2.276 1.00 90.56 105 HIS A O 1
ATOM 795 N N . CYS A 1 106 ? -0.465 2.396 -1.439 1.00 92.31 106 CYS A N 1
ATOM 796 C CA . CYS A 1 106 ? 0.974 2.572 -1.553 1.00 92.31 106 CYS A CA 1
ATOM 797 C C . CYS A 1 106 ? 1.427 2.239 -2.977 1.00 92.31 106 CYS A C 1
ATOM 799 O O . CYS A 1 106 ? 0.858 1.372 -3.636 1.00 92.31 106 CYS A O 1
ATOM 801 N N . ILE A 1 107 ? 2.520 2.859 -3.423 1.00 92.19 107 ILE A N 1
ATOM 802 C CA . ILE A 1 107 ? 3.178 2.477 -4.687 1.00 92.19 107 ILE A CA 1
ATOM 803 C C . ILE A 1 107 ? 3.700 1.028 -4.623 1.00 92.19 107 ILE A C 1
ATOM 805 O O . ILE A 1 107 ? 3.772 0.330 -5.632 1.00 92.19 107 ILE A O 1
ATOM 809 N N . ILE A 1 108 ? 4.056 0.568 -3.422 1.00 92.19 108 ILE A N 1
ATOM 810 C CA . ILE A 1 108 ? 4.563 -0.776 -3.147 1.00 92.19 108 ILE A CA 1
ATOM 811 C C . ILE A 1 108 ? 3.681 -1.477 -2.104 1.00 92.19 108 ILE A C 1
ATOM 813 O O . ILE A 1 108 ? 3.510 -0.978 -0.996 1.00 92.19 108 ILE A O 1
ATOM 817 N N . ASN A 1 109 ? 3.161 -2.664 -2.437 1.00 89.81 109 ASN A N 1
ATOM 818 C CA . ASN A 1 109 ? 2.308 -3.460 -1.531 1.00 89.81 109 ASN A CA 1
ATOM 819 C C . ASN A 1 109 ? 3.104 -4.427 -0.639 1.00 89.81 109 ASN A C 1
ATOM 821 O O . ASN A 1 109 ? 2.567 -4.984 0.315 1.00 89.81 109 ASN A O 1
ATOM 825 N N . ALA A 1 110 ? 4.396 -4.604 -0.923 1.00 89.31 110 ALA A N 1
ATOM 826 C CA . ALA A 1 110 ? 5.344 -5.335 -0.089 1.00 89.31 110 ALA A CA 1
ATOM 827 C C . ALA A 1 110 ? 6.429 -4.365 0.390 1.00 89.31 110 ALA A C 1
ATOM 829 O O . ALA A 1 110 ? 7.389 -4.086 -0.330 1.00 89.31 110 ALA A O 1
ATOM 830 N N . VAL A 1 111 ? 6.250 -3.810 1.590 1.00 90.88 111 VAL A N 1
ATOM 831 C CA . VAL A 1 111 ? 7.144 -2.779 2.134 1.00 90.88 111 VAL A CA 1
ATOM 832 C C . VAL A 1 111 ? 8.503 -3.396 2.507 1.00 90.88 111 VAL A C 1
ATOM 834 O O . VAL A 1 111 ? 8.543 -4.358 3.277 1.00 90.88 111 VAL A O 1
ATOM 837 N N . PRO A 1 112 ? 9.632 -2.860 1.999 1.00 92.12 112 PRO A N 1
ATOM 838 C CA . PRO A 1 112 ? 10.963 -3.276 2.412 1.00 92.12 112 PRO A CA 1
ATOM 839 C C . PRO A 1 112 ? 11.160 -3.116 3.918 1.00 92.12 112 PRO A C 1
ATOM 841 O O . PRO A 1 112 ? 10.884 -2.064 4.487 1.00 92.12 112 PRO A O 1
ATOM 844 N N . THR A 1 113 ? 11.721 -4.138 4.559 1.00 92.94 113 THR A N 1
ATOM 845 C CA . THR A 1 113 ? 11.979 -4.133 6.008 1.00 92.94 113 THR A CA 1
ATOM 846 C C . THR A 1 113 ? 13.131 -3.215 6.418 1.00 92.94 113 THR A C 1
ATOM 848 O O . THR A 1 113 ? 13.279 -2.897 7.594 1.00 92.94 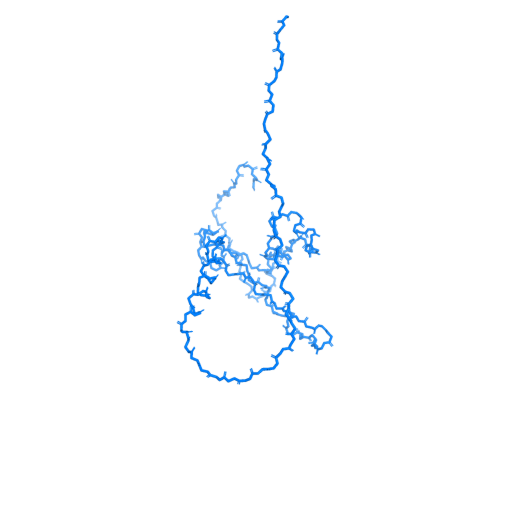113 THR A O 1
ATOM 851 N N . THR A 1 114 ? 13.970 -2.794 5.465 1.00 95.69 114 THR A N 1
ATOM 852 C CA . THR A 1 114 ? 15.133 -1.935 5.715 1.00 95.69 114 THR A CA 1
ATOM 853 C C . THR A 1 114 ? 15.274 -0.856 4.644 1.00 95.69 114 THR A C 1
ATOM 855 O O . THR A 1 114 ? 14.924 -1.052 3.477 1.00 95.69 114 THR A O 1
ATOM 858 N N . SER A 1 115 ? 15.875 0.276 5.019 1.00 94.25 115 SER A N 1
ATOM 859 C CA . SER A 1 115 ? 16.198 1.369 4.093 1.00 94.25 115 SER A CA 1
ATOM 860 C C . SER A 1 115 ? 17.203 0.952 3.013 1.00 94.25 115 SER A C 1
ATOM 862 O O . SER A 1 115 ? 17.122 1.417 1.879 1.00 94.25 115 SER A O 1
ATOM 864 N N . ALA A 1 116 ? 18.119 0.028 3.325 1.00 95.69 116 ALA A N 1
ATOM 865 C CA . ALA A 1 116 ? 19.060 -0.529 2.355 1.00 95.69 116 ALA A CA 1
ATOM 866 C C . ALA A 1 116 ? 18.340 -1.289 1.227 1.00 95.69 116 ALA A C 1
ATOM 868 O O . ALA A 1 116 ? 18.678 -1.111 0.055 1.00 95.69 116 ALA A O 1
ATOM 869 N N . LEU A 1 117 ? 17.318 -2.089 1.561 1.00 94.56 117 LEU A N 1
ATOM 870 C CA . LEU A 1 117 ? 16.491 -2.779 0.566 1.00 94.56 117 LEU A CA 1
ATOM 871 C C . LEU A 1 117 ? 15.686 -1.791 -0.280 1.00 94.56 117 LEU A C 1
ATOM 873 O O . LEU A 1 117 ? 15.652 -1.941 -1.500 1.00 94.56 117 LEU A O 1
ATOM 877 N N . LEU A 1 118 ? 15.118 -0.746 0.330 1.00 94.00 118 LEU A N 1
ATOM 878 C CA . LEU A 1 118 ? 14.413 0.304 -0.408 1.00 94.00 118 LEU A CA 1
ATOM 879 C C . LEU A 1 118 ? 15.348 1.010 -1.407 1.00 94.00 118 LEU A C 1
ATOM 881 O O . LEU A 1 118 ? 15.057 1.060 -2.603 1.00 94.00 118 LEU A O 1
ATOM 885 N N . ASN A 1 119 ? 16.528 1.439 -0.952 1.00 94.94 119 ASN A N 1
ATOM 886 C CA . ASN A 1 119 ? 17.537 2.106 -1.782 1.00 94.94 119 ASN A CA 1
ATOM 887 C C . ASN A 1 119 ? 18.071 1.225 -2.922 1.00 94.94 119 ASN A C 1
ATOM 889 O O . ASN A 1 119 ? 18.461 1.747 -3.974 1.00 94.94 119 ASN A O 1
ATOM 893 N N . LYS A 1 120 ? 18.101 -0.099 -2.723 1.00 96.31 120 LYS A N 1
ATOM 894 C CA . LYS A 1 120 ? 18.476 -1.082 -3.747 1.00 96.31 120 LYS A CA 1
ATOM 895 C C . LYS A 1 120 ? 17.342 -1.346 -4.738 1.00 96.31 120 LYS A C 1
ATOM 897 O O . LYS A 1 120 ? 17.621 -1.521 -5.917 1.00 96.31 120 LYS A O 1
ATOM 902 N N . SER A 1 121 ? 16.092 -1.350 -4.273 1.00 93.88 121 SER A N 1
ATOM 903 C CA . SER A 1 121 ? 14.910 -1.623 -5.100 1.00 93.88 121 SER A CA 1
ATOM 904 C C . SER A 1 121 ? 14.629 -0.534 -6.139 1.00 93.88 121 SER A C 1
ATOM 906 O O . SER A 1 121 ? 14.006 -0.820 -7.154 1.00 93.88 121 SER A O 1
ATOM 908 N N . LYS A 1 122 ? 15.098 0.702 -5.898 1.00 94.56 122 LYS A N 1
ATOM 909 C CA . LYS A 1 122 ? 14.866 1.884 -6.754 1.00 94.56 122 LYS A CA 1
ATOM 910 C C . LYS A 1 122 ? 13.388 2.221 -6.985 1.00 94.56 122 LYS A C 1
ATOM 912 O O . LYS A 1 122 ? 13.087 3.057 -7.832 1.00 94.56 122 LYS A O 1
ATOM 917 N N . PHE A 1 123 ? 12.484 1.641 -6.200 1.00 92.44 123 PHE A N 1
ATOM 918 C CA . PHE A 1 123 ? 11.084 2.033 -6.196 1.00 92.44 123 PHE A CA 1
ATOM 919 C C . PHE A 1 123 ? 10.882 3.275 -5.324 1.00 92.44 123 PHE A C 1
ATOM 921 O O . PHE A 1 123 ? 11.434 3.341 -4.220 1.00 92.44 123 PHE A O 1
ATOM 928 N N . PRO A 1 124 ? 10.087 4.257 -5.780 1.00 93.81 124 PRO A N 1
ATOM 929 C CA . PRO A 1 124 ? 9.654 5.336 -4.912 1.00 93.81 124 PRO A CA 1
ATOM 930 C C . PRO A 1 124 ? 8.739 4.768 -3.825 1.00 93.81 124 PRO A C 1
ATOM 932 O O . PRO A 1 124 ? 7.839 3.973 -4.102 1.00 93.81 124 PRO A O 1
ATOM 935 N N . PHE A 1 125 ? 8.965 5.189 -2.583 1.00 94.69 125 PHE A N 1
ATOM 936 C CA . PHE A 1 125 ? 8.055 4.892 -1.488 1.00 94.69 125 PHE A CA 1
ATOM 937 C C . PHE A 1 125 ? 7.136 6.089 -1.274 1.00 94.69 125 PHE A C 1
ATOM 939 O O . PHE A 1 125 ? 7.590 7.172 -0.909 1.00 94.69 125 PHE A O 1
ATOM 946 N N . GLY A 1 126 ? 5.852 5.894 -1.554 1.00 93.81 126 GLY A N 1
ATOM 947 C CA . GLY A 1 126 ? 4.849 6.944 -1.490 1.00 93.81 126 GLY A CA 1
ATOM 948 C C . GLY A 1 126 ? 3.444 6.374 -1.370 1.00 93.81 126 GLY A C 1
ATOM 949 O O . GLY A 1 126 ? 3.207 5.196 -1.660 1.00 93.81 126 GLY A O 1
ATOM 950 N N . LEU A 1 127 ? 2.541 7.241 -0.929 1.00 93.69 127 LEU A N 1
ATOM 951 C CA . LEU A 1 127 ? 1.132 6.964 -0.698 1.00 93.69 127 LEU A CA 1
ATOM 952 C C . LEU A 1 127 ? 0.307 7.855 -1.623 1.00 93.69 127 LEU A C 1
ATOM 954 O O . LEU A 1 127 ? 0.480 9.074 -1.621 1.00 93.69 127 LEU A O 1
ATOM 958 N N . VAL A 1 128 ? -0.578 7.250 -2.406 1.00 92.75 128 VAL A N 1
ATOM 959 C CA . VAL A 1 128 ? -1.579 7.971 -3.190 1.00 92.75 128 VAL A CA 1
ATOM 960 C C . VAL A 1 128 ? -2.845 8.043 -2.352 1.00 92.75 128 VAL A C 1
ATOM 962 O O . VAL A 1 128 ? -3.361 7.011 -1.927 1.00 92.75 128 VAL A O 1
ATOM 965 N N . LEU A 1 129 ? -3.318 9.263 -2.101 1.00 92.69 129 LEU A N 1
ATOM 966 C CA . LEU A 1 129 ? -4.513 9.542 -1.312 1.00 92.69 129 LEU A CA 1
ATOM 967 C C . LEU A 1 129 ? -5.530 10.296 -2.157 1.00 92.69 129 LEU A C 1
ATOM 969 O O . LEU A 1 129 ? -5.214 11.335 -2.739 1.00 92.69 129 LEU A O 1
ATOM 973 N N . ILE A 1 130 ? -6.759 9.789 -2.178 1.00 90.12 130 ILE A N 1
ATOM 974 C CA . ILE A 1 130 ? -7.905 10.401 -2.847 1.00 90.12 130 ILE A CA 1
ATOM 975 C C . ILE A 1 130 ? -9.028 10.509 -1.805 1.00 90.12 130 ILE A C 1
ATOM 977 O O . ILE A 1 130 ? -9.851 9.604 -1.682 1.00 90.12 130 ILE A O 1
ATOM 981 N N . PRO A 1 131 ? -9.062 11.601 -1.012 1.00 86.88 131 PRO A N 1
ATOM 982 C CA . PRO A 1 131 ? -9.971 11.713 0.133 1.00 86.88 131 PRO A CA 1
ATOM 983 C C . PRO A 1 131 ? -11.454 11.709 -0.251 1.00 86.88 131 PRO A C 1
ATOM 985 O O . PRO A 1 131 ? -12.302 11.283 0.528 1.00 86.88 131 PRO A O 1
ATOM 988 N N . TYR A 1 132 ? -11.772 12.193 -1.452 1.00 83.06 132 TYR A N 1
ATOM 989 C CA . TYR A 1 132 ? -13.141 12.337 -1.930 1.00 83.06 132 TYR A CA 1
ATOM 990 C C . TYR A 1 132 ? -13.342 11.501 -3.184 1.00 83.06 132 TYR A C 1
ATOM 992 O O . TYR A 1 132 ? -12.714 11.756 -4.211 1.00 83.06 132 TYR A O 1
ATOM 1000 N N . ARG A 1 133 ? -14.253 10.531 -3.104 1.00 69.69 133 ARG A N 1
ATOM 1001 C CA . ARG A 1 133 ? -14.595 9.665 -4.237 1.00 69.69 133 ARG A CA 1
ATOM 1002 C C . ARG A 1 133 ? -16.080 9.676 -4.605 1.00 69.69 133 ARG A C 1
ATOM 1004 O O . ARG A 1 133 ? -16.401 9.484 -5.770 1.00 69.69 133 ARG A O 1
ATOM 1011 N N . SER A 1 134 ? -16.964 10.007 -3.661 1.00 62.78 134 SER A N 1
ATOM 1012 C CA . SER A 1 134 ? -18.428 9.865 -3.752 1.00 62.78 134 SER A CA 1
ATOM 1013 C C . SER A 1 134 ? -19.148 10.833 -4.711 1.00 62.78 134 SER A C 1
ATOM 1015 O O . SER A 1 134 ? -20.286 11.216 -4.458 1.00 62.78 134 SER A O 1
ATOM 1017 N N . LEU A 1 135 ? -18.502 11.280 -5.789 1.00 63.09 135 LEU A N 1
ATOM 1018 C CA . LEU A 1 135 ? -19.105 12.172 -6.784 1.00 63.09 135 LEU A CA 1
ATOM 1019 C C . LEU A 1 135 ? -19.850 11.415 -7.893 1.00 63.09 135 LEU A C 1
ATOM 1021 O O . LEU A 1 135 ? -20.567 12.042 -8.669 1.00 63.09 135 LEU A O 1
ATOM 1025 N N . LYS A 1 136 ? -19.670 10.092 -8.004 1.00 67.88 136 LYS A N 1
ATOM 1026 C CA . LYS A 1 136 ? -20.320 9.266 -9.027 1.00 67.88 136 LYS A CA 1
ATOM 1027 C C . LYS A 1 136 ? -21.531 8.541 -8.446 1.00 67.88 136 LYS A C 1
ATOM 1029 O O . LYS A 1 136 ? -21.457 7.962 -7.364 1.00 67.88 136 LYS A O 1
ATOM 1034 N N . GLU A 1 137 ? -22.634 8.546 -9.189 1.00 64.06 137 GLU A N 1
ATOM 1035 C CA . GLU A 1 137 ? -23.822 7.756 -8.861 1.00 64.06 137 GLU A CA 1
ATOM 1036 C C . GLU A 1 137 ? -23.450 6.262 -8.811 1.00 64.06 137 GLU A C 1
ATOM 1038 O O . GLU A 1 137 ? -22.971 5.702 -9.797 1.00 64.06 137 GLU A O 1
ATOM 1043 N N . GLY A 1 138 ? -23.632 5.630 -7.645 1.00 72.69 138 GLY A N 1
ATOM 1044 C CA . GLY A 1 138 ? -23.359 4.204 -7.423 1.00 72.69 138 GLY A CA 1
ATOM 1045 C C . GLY A 1 138 ? -22.111 3.869 -6.595 1.00 72.69 138 GLY A C 1
ATOM 1046 O O . GLY A 1 138 ? -21.923 2.695 -6.278 1.00 72.69 138 GLY A O 1
ATOM 1047 N N . ASP A 1 139 ? -21.281 4.845 -6.206 1.00 74.12 139 ASP A N 1
ATOM 1048 C CA . ASP A 1 139 ? -20.207 4.589 -5.233 1.00 74.12 139 ASP A CA 1
ATOM 1049 C C . ASP A 1 139 ? -20.799 4.324 -3.834 1.00 74.12 139 ASP A C 1
ATOM 1051 O O . ASP A 1 139 ? -21.734 4.997 -3.391 1.00 74.12 139 ASP A O 1
ATOM 1055 N N . GLN A 1 140 ? -20.250 3.328 -3.130 1.00 74.94 140 GLN A N 1
ATOM 1056 C CA . GLN A 1 140 ? -20.676 3.006 -1.767 1.00 74.94 140 GLN A CA 1
ATOM 1057 C C . GLN A 1 140 ? -20.327 4.163 -0.818 1.00 74.94 140 GLN A C 1
ATOM 1059 O O . GLN A 1 140 ? -19.197 4.660 -0.859 1.00 74.94 140 GLN A O 1
ATOM 1064 N N . PRO A 1 141 ? -21.261 4.607 0.043 1.00 77.81 141 PRO A N 1
ATOM 1065 C CA . PRO A 1 141 ? -20.976 5.669 0.994 1.00 77.81 141 PRO A CA 1
ATOM 1066 C C . PRO A 1 141 ? -19.946 5.199 2.028 1.00 77.81 141 PRO A C 1
ATOM 1068 O O . PRO A 1 141 ? -19.987 4.061 2.496 1.00 77.81 141 PRO A O 1
ATOM 1071 N N . VAL A 1 142 ? -19.042 6.102 2.417 1.00 80.81 142 VAL A N 1
ATOM 1072 C CA . VAL A 1 142 ? -18.122 5.870 3.540 1.00 80.81 142 VAL A CA 1
ATOM 1073 C C . VAL A 1 142 ? -18.950 5.679 4.810 1.00 80.81 142 VAL A C 1
ATOM 1075 O O . VAL A 1 142 ? -19.874 6.452 5.074 1.00 80.81 142 VAL A O 1
ATOM 1078 N N . SER A 1 143 ? -18.629 4.652 5.598 1.00 82.81 143 SER A N 1
ATOM 1079 C CA . SER A 1 143 ? -19.343 4.362 6.841 1.00 82.81 143 SER A CA 1
ATOM 1080 C C . SER A 1 143 ? -19.210 5.525 7.825 1.00 82.81 143 SER A C 1
ATOM 1082 O O . SER A 1 143 ? -18.105 5.853 8.261 1.00 82.81 143 SER A O 1
ATOM 1084 N N . LEU A 1 144 ? -20.339 6.128 8.196 1.00 86.56 144 LEU A N 1
ATOM 1085 C CA . LEU A 1 144 ? -20.392 7.183 9.200 1.00 86.56 144 LEU A CA 1
ATOM 1086 C C . LEU A 1 144 ? -20.530 6.565 10.594 1.00 86.56 144 LEU A C 1
ATOM 1088 O O . LEU A 1 144 ? -21.532 5.917 10.893 1.00 86.56 144 LEU A O 1
ATOM 1092 N N . VAL A 1 145 ? -19.544 6.799 11.457 1.00 89.62 145 VAL A N 1
ATOM 1093 C CA . VAL A 1 145 ? -19.654 6.485 12.886 1.00 89.62 145 VAL A CA 1
ATOM 1094 C C . VAL A 1 145 ? -20.443 7.609 13.554 1.00 89.62 145 VAL A C 1
ATOM 1096 O O . VAL A 1 145 ? -20.005 8.757 13.561 1.00 89.62 145 VAL A O 1
ATOM 1099 N N . THR A 1 146 ? -21.627 7.291 14.079 1.00 93.19 146 THR A N 1
ATOM 1100 C CA . THR A 1 146 ? -22.497 8.257 14.776 1.00 93.19 146 THR A CA 1
ATOM 1101 C C . THR A 1 146 ? -22.126 8.445 16.242 1.00 93.19 146 THR A C 1
ATOM 1103 O O . THR A 1 146 ? -22.542 9.423 16.863 1.00 93.19 146 THR A O 1
ATOM 1106 N N . ASP A 1 147 ? -21.356 7.514 16.800 1.00 90.75 147 ASP A N 1
ATOM 1107 C CA . ASP A 1 147 ? -20.870 7.597 18.169 1.00 90.75 147 ASP A CA 1
ATOM 1108 C C . ASP A 1 147 ? -19.872 8.754 18.285 1.00 90.75 147 ASP A C 1
ATOM 1110 O O . ASP A 1 147 ? -18.940 8.887 17.494 1.00 90.75 147 ASP A O 1
ATOM 1114 N N . THR A 1 148 ? -20.029 9.604 19.297 1.00 91.00 148 THR A N 1
ATOM 1115 C CA . THR A 1 148 ? -19.159 10.776 19.496 1.00 91.00 148 THR A CA 1
ATOM 1116 C C . THR A 1 148 ? -17.793 10.422 20.100 1.00 91.00 148 THR A C 1
ATOM 1118 O O . THR A 1 148 ? -17.015 11.309 20.450 1.00 91.00 148 THR A O 1
ATOM 1121 N N . THR A 1 149 ? -17.497 9.135 20.295 1.00 93.88 149 THR A N 1
ATOM 1122 C CA . THR A 1 149 ? -16.269 8.653 20.936 1.00 93.88 149 THR A CA 1
ATOM 1123 C C . THR A 1 149 ? -15.205 8.305 19.900 1.00 93.88 149 THR A C 1
ATOM 1125 O O . THR A 1 149 ? -15.330 7.311 19.191 1.00 93.88 149 THR A O 1
ATOM 1128 N N . ILE A 1 150 ? -14.117 9.081 19.859 1.00 93.31 150 ILE A N 1
ATOM 1129 C CA . ILE A 1 150 ? -12.974 8.846 18.962 1.00 93.31 150 ILE A CA 1
ATOM 1130 C C . ILE A 1 150 ? -11.785 8.329 19.781 1.00 93.31 150 ILE A C 1
ATOM 1132 O O . ILE A 1 150 ? -11.079 9.095 20.447 1.00 93.31 150 ILE A O 1
ATOM 1136 N N . SER A 1 151 ? -11.557 7.015 19.746 1.00 93.25 151 SER A N 1
ATOM 1137 C CA . SER A 1 151 ? -10.404 6.388 20.397 1.00 93.25 151 SER A CA 1
ATOM 1138 C C . SER A 1 151 ? -9.131 6.606 19.578 1.00 93.25 151 SER A C 1
ATOM 1140 O O . SER A 1 151 ? -9.054 6.171 18.433 1.00 93.25 151 SER A O 1
ATOM 1142 N N . HIS A 1 152 ? -8.118 7.227 20.179 1.00 95.31 152 HIS A N 1
ATOM 1143 C CA . HIS A 1 152 ? -6.804 7.438 19.571 1.00 95.31 152 HIS A CA 1
ATOM 1144 C C . HIS A 1 152 ? -5.693 7.031 20.544 1.00 95.31 152 HIS A C 1
ATOM 1146 O O . HIS A 1 152 ? -5.866 7.045 21.768 1.00 95.31 152 HIS A O 1
ATOM 1152 N N . CYS A 1 153 ? -4.531 6.664 20.010 1.00 96.25 153 CYS A N 1
ATOM 1153 C CA . CYS A 1 153 ? -3.371 6.352 20.832 1.00 96.25 153 CYS A CA 1
ATOM 1154 C C . CYS A 1 153 ? -2.833 7.631 21.490 1.00 96.25 153 CYS A C 1
ATOM 1156 O O . CYS A 1 153 ? -2.622 8.645 20.829 1.00 96.25 153 CYS A O 1
ATOM 1158 N N . ARG A 1 154 ? -2.538 7.589 22.795 1.00 96.38 154 ARG A N 1
ATOM 1159 C CA . ARG A 1 154 ? -2.000 8.758 23.519 1.00 96.38 154 ARG A CA 1
ATOM 1160 C C . ARG A 1 154 ? -0.594 9.162 23.067 1.00 96.38 154 ARG A C 1
ATOM 1162 O O . ARG A 1 154 ? -0.204 10.304 23.285 1.00 96.38 154 ARG A O 1
ATOM 1169 N N . HIS A 1 155 ? 0.165 8.231 22.489 1.00 97.56 155 HIS A N 1
ATOM 1170 C CA . HIS A 1 155 ? 1.552 8.463 22.095 1.00 97.56 155 HIS A CA 1
ATOM 1171 C C . HIS A 1 155 ? 1.675 9.006 20.667 1.00 97.56 155 HIS A C 1
ATOM 1173 O O . HIS A 1 155 ? 2.317 10.033 20.473 1.00 97.56 155 HIS A O 1
ATOM 1179 N N . CYS A 1 156 ? 1.056 8.348 19.680 1.00 95.94 156 CYS A N 1
ATOM 1180 C CA . CYS A 1 156 ? 1.189 8.730 18.269 1.00 95.94 156 CYS A CA 1
ATOM 1181 C C . CYS A 1 156 ? 0.047 9.600 17.726 1.00 95.94 156 CYS A C 1
ATOM 1183 O O . CYS A 1 156 ? 0.218 10.168 16.650 1.00 95.94 156 CYS A O 1
ATOM 1185 N N . ARG A 1 157 ? -1.053 9.753 18.483 1.00 92.56 157 ARG A N 1
ATOM 1186 C CA . ARG A 1 157 ? -2.337 10.279 17.982 1.00 92.56 157 ARG A CA 1
ATOM 1187 C C . ARG A 1 157 ? -2.805 9.524 16.735 1.00 92.56 157 ARG A C 1
ATOM 1189 O O . ARG A 1 157 ? -3.678 10.071 16.033 1.00 92.56 157 ARG A O 1
#

Foldseek 3Di:
DDDDDDDDDDDDDDDDDDDDDDDDDDDDDDDDDDDPDPPVVVVVVVVVVVPPDDDDDDPDDDDDDPVPDDDDPVVVVDAPDDQGDPPPPFPDPDPVRDPDVVAKDWPDSDDDPDPVVVVVVPDDTDMDHDNDDPPDPPDDDDDDDPDPDDDDDPPPD

Organism: NCBI:txid167371

pLDDT: mean 72.7, std 21.56, range [34.19, 97.56]

Sequence (157 aa):
MASSPQTSSRFSNSFRNNSFHINAPGFSSTPAQVSSQQQIGAVTDQFGQIGLGAGQKPFALYTTNLLTAPPDPRVLHAPPPEIRLPLNASISTSPFANEDPLYQHCIINAVPTTSALLNKSKFPFGLVLIPYRSLKEGDQPVSLVTDTTISHCRHCR

Secondary structure (DSSP, 8-state):
-----------------------------------TTSHHHHHHHHHHTTSSS-SPPPPPPPP--TTTS---GGGGGSPPPPP---TTS-S---GGGS--TTTEEES-SS--SSHHHHHHH-----EEE----TTSTTPPPPPP--SS-----TTT-

Radius of gyration: 30.53 Å; chains: 1; bounding box: 77×65×71 Å